Protein AF-A0A818HJF6-F1 (afdb_monomer)

Sequence (141 aa):
MGINDTLNTQISSFMSRYDNADDIKFAYNGETHINGWWCVWLYGSGVPSNMQHICTNKDIGLIWRWNFQSCRADMKCASISEPIYGQVRWWNDNAFCLPKSSKIEMIWSFCGSSQGEGWSCIQVPLDGFTNNFLCWRQHRL

Nearest PDB structures (foldseek):
  7te1-assembly1_F  TM=2.514E-01  e=2.941E+00  Homo sapiens

Foldseek 3Di:
DPDVVVVVVVVVVVLVQQADFPDKDKWFVVGDPPPQWDWEFAPFQVPPSRTIIITTNGPNQKYKDQALVPQDPQKDWAQDDDPPDDDPPRRRRIIIIGGPSHQKDKYKDLQAPPDDPQKDWDADCGPNRRRIIIIMGGDDD

Organism: NCBI:txid392032

Mean predicted aligned error: 10.91 Å

Radius of gyration: 16.39 Å; Cα contacts (8 Å, |Δi|>4): 272; chains: 1; bounding box: 46×32×51 Å

Structure (mmCIF, N/CA/C/O backbone):
data_AF-A0A818HJF6-F1
#
_entry.id   AF-A0A818HJF6-F1
#
loop_
_atom_site.group_PDB
_atom_site.id
_atom_site.type_symbol
_atom_site.label_atom_id
_atom_site.label_alt_id
_atom_site.label_comp_id
_atom_site.label_asym_id
_atom_site.label_entity_id
_atom_site.label_seq_id
_atom_site.pdbx_PDB_ins_code
_atom_site.Cartn_x
_atom_site.Cartn_y
_atom_site.Cartn_z
_atom_site.occupancy
_atom_site.B_iso_or_equiv
_atom_site.auth_seq_id
_atom_site.auth_comp_id
_atom_site.auth_asym_id
_atom_site.auth_atom_id
_atom_site.pdbx_PDB_model_num
ATOM 1 N N . MET A 1 1 ? -30.740 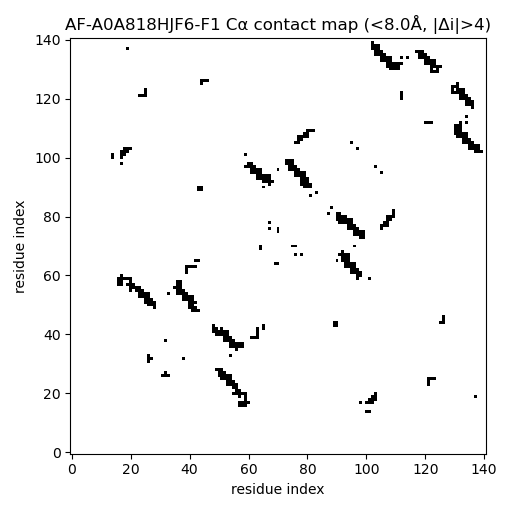-11.020 28.724 1.00 44.16 1 MET A N 1
ATOM 2 C CA . MET A 1 1 ? -29.548 -10.148 28.597 1.00 44.16 1 MET A CA 1
ATOM 3 C C . MET A 1 1 ? -28.383 -11.041 28.212 1.00 44.16 1 MET A C 1
ATOM 5 O O . MET A 1 1 ? -28.186 -12.013 28.923 1.00 44.16 1 MET A O 1
ATOM 9 N N . GLY A 1 2 ? -27.685 -10.806 27.095 1.00 49.00 2 GLY A N 1
ATOM 10 C CA . GLY A 1 2 ? -26.462 -11.581 26.811 1.00 49.00 2 GLY A CA 1
ATOM 11 C C . GLY A 1 2 ? -26.067 -11.829 25.353 1.00 49.00 2 GLY A C 1
ATOM 12 O O . GLY A 1 2 ? -25.042 -12.457 25.142 1.00 49.00 2 GLY A O 1
ATOM 13 N N . ILE A 1 3 ? -26.821 -11.363 24.350 1.00 44.44 3 ILE A N 1
ATOM 14 C CA . ILE A 1 3 ? -26.434 -11.548 22.930 1.00 44.44 3 ILE A CA 1
ATOM 15 C C . ILE A 1 3 ? -25.828 -10.259 22.339 1.00 44.44 3 ILE A C 1
ATOM 17 O O . ILE A 1 3 ? -24.909 -10.317 21.527 1.00 44.44 3 ILE A O 1
ATOM 21 N N . ASN A 1 4 ? -26.276 -9.085 22.803 1.00 47.03 4 ASN A N 1
ATOM 22 C CA . ASN A 1 4 ? -25.830 -7.791 22.268 1.00 47.03 4 ASN A CA 1
ATOM 23 C C . ASN A 1 4 ? -24.414 -7.390 22.712 1.00 47.03 4 ASN A C 1
ATOM 25 O O . ASN A 1 4 ? -23.684 -6.792 21.926 1.00 47.03 4 ASN A O 1
ATOM 29 N N . ASP A 1 5 ? -23.994 -7.746 23.928 1.00 48.94 5 ASP A N 1
ATOM 30 C CA . ASP A 1 5 ? -22.673 -7.349 24.434 1.00 48.94 5 ASP A CA 1
ATOM 31 C C . ASP A 1 5 ? -21.538 -8.109 23.744 1.00 48.94 5 ASP A C 1
ATOM 33 O O . ASP A 1 5 ? -20.513 -7.521 23.405 1.00 48.94 5 ASP A O 1
ATOM 37 N N . THR A 1 6 ? -21.715 -9.397 23.447 1.00 49.03 6 THR A N 1
ATOM 38 C CA . THR A 1 6 ? -20.680 -10.202 22.783 1.00 49.03 6 THR A CA 1
ATOM 39 C C . THR A 1 6 ? -20.471 -9.772 21.332 1.00 49.03 6 THR A C 1
ATOM 41 O O . THR A 1 6 ? -19.330 -9.672 20.886 1.00 49.03 6 THR A O 1
ATOM 44 N N . LEU A 1 7 ? -21.551 -9.444 20.613 1.00 47.16 7 LEU A N 1
ATOM 45 C CA . LEU A 1 7 ? -21.483 -8.921 19.245 1.00 47.16 7 LEU A CA 1
ATOM 46 C C . LEU A 1 7 ? -20.816 -7.542 19.204 1.00 47.16 7 LEU A C 1
ATOM 48 O O . LEU A 1 7 ? -19.910 -7.328 18.403 1.00 47.16 7 LEU A O 1
ATOM 52 N N . ASN A 1 8 ? -21.188 -6.637 20.114 1.00 46.75 8 ASN A N 1
ATOM 53 C CA . ASN A 1 8 ? -20.567 -5.314 20.205 1.00 46.75 8 ASN A CA 1
ATOM 54 C C . ASN A 1 8 ? -19.083 -5.392 20.583 1.00 46.75 8 ASN A C 1
ATOM 56 O O . ASN A 1 8 ? -18.271 -4.633 20.055 1.00 46.75 8 ASN A O 1
ATOM 60 N N . THR A 1 9 ? -18.705 -6.338 21.444 1.00 46.59 9 THR A N 1
ATOM 61 C CA . THR A 1 9 ? -17.302 -6.546 21.830 1.00 46.59 9 THR A CA 1
ATOM 62 C C . THR A 1 9 ? -16.490 -7.149 20.685 1.00 46.59 9 THR A C 1
ATOM 64 O O . THR A 1 9 ? -15.368 -6.712 20.438 1.00 46.59 9 THR A O 1
ATOM 67 N N . GLN A 1 10 ? -17.054 -8.100 19.931 1.00 44.78 10 GLN A N 1
ATOM 68 C CA . GLN A 1 10 ? -16.392 -8.655 18.748 1.00 44.78 10 GLN A CA 1
ATOM 69 C C . GLN A 1 10 ? -16.240 -7.620 17.631 1.00 44.78 10 GLN A C 1
ATOM 71 O O . GLN A 1 10 ? -15.148 -7.499 17.080 1.00 44.78 10 GLN A O 1
ATOM 76 N N . ILE A 1 11 ? -17.275 -6.822 17.353 1.00 47.75 11 ILE A N 1
ATOM 77 C CA . ILE A 1 11 ? -17.218 -5.721 16.380 1.00 47.75 11 ILE A CA 1
ATOM 78 C C . ILE A 1 11 ? -16.183 -4.679 16.815 1.00 47.75 11 ILE A C 1
ATOM 80 O O . ILE A 1 11 ? -15.334 -4.303 16.015 1.00 47.75 11 ILE A O 1
ATOM 84 N N . SER A 1 12 ? -16.181 -4.275 18.088 1.00 47.72 12 SER A N 1
ATOM 85 C CA . SER A 1 12 ? -15.188 -3.342 18.635 1.00 47.72 12 SER A CA 1
ATOM 86 C C . SER A 1 12 ? -13.760 -3.893 18.529 1.00 47.72 12 SER A C 1
ATOM 88 O O . SER A 1 12 ? -12.868 -3.201 18.046 1.00 47.72 12 SER A O 1
ATOM 90 N N . SER A 1 13 ? -13.544 -5.170 18.865 1.00 47.09 13 SER A N 1
ATOM 91 C CA . SER A 1 13 ? -12.231 -5.826 18.748 1.00 47.09 13 SER A CA 1
ATOM 92 C C . SER A 1 13 ? -11.765 -6.022 17.298 1.00 47.09 13 SER A C 1
ATOM 94 O O . SER A 1 13 ? -10.568 -6.039 17.013 1.00 47.09 13 SER A O 1
ATOM 96 N N . PHE A 1 14 ? -12.709 -6.168 16.365 1.00 43.16 14 PHE A N 1
ATOM 97 C CA . PHE A 1 14 ? -12.438 -6.240 14.934 1.00 43.16 14 PHE A CA 1
ATOM 98 C C . PHE A 1 14 ? -12.089 -4.856 14.378 1.00 43.16 14 PHE A C 1
ATOM 100 O O . PHE A 1 14 ? -11.131 -4.722 13.624 1.00 43.16 14 PHE A O 1
ATOM 107 N N . MET A 1 15 ? -12.805 -3.813 14.804 1.00 42.81 15 MET A N 1
ATOM 108 C CA . MET A 1 15 ? -12.526 -2.425 14.431 1.00 42.81 15 MET A CA 1
ATOM 109 C C . MET A 1 15 ? -11.189 -1.938 15.010 1.00 42.81 15 MET A C 1
ATOM 111 O O . MET A 1 15 ? -10.401 -1.350 14.274 1.00 42.81 15 MET A O 1
ATOM 115 N N . SER A 1 16 ? -10.867 -2.270 16.268 1.00 44.66 16 SER A N 1
ATOM 116 C CA . SER A 1 16 ? -9.605 -1.873 16.912 1.00 44.66 16 SER A CA 1
ATOM 117 C C . SER A 1 16 ? -8.368 -2.523 16.292 1.00 44.66 16 SER A C 1
ATOM 119 O O . SER A 1 16 ? -7.265 -1.994 16.419 1.00 44.66 16 SER A O 1
ATOM 121 N N . ARG A 1 17 ? -8.528 -3.678 15.632 1.00 45.38 17 ARG A N 1
ATOM 122 C CA . ARG A 1 17 ? -7.432 -4.363 14.935 1.00 45.38 17 ARG A CA 1
ATOM 123 C C . ARG A 1 17 ? -6.841 -3.477 13.835 1.00 45.38 17 ARG A C 1
ATOM 125 O O . ARG A 1 17 ? -5.627 -3.399 13.711 1.00 45.38 17 ARG A O 1
ATOM 132 N N . TYR A 1 18 ? -7.697 -2.742 13.127 1.00 48.62 18 TYR A N 1
ATOM 133 C CA . TYR A 1 18 ? -7.352 -1.970 11.929 1.00 48.62 18 TYR A CA 1
ATOM 134 C C . TYR A 1 18 ? -7.112 -0.477 12.179 1.00 48.62 18 TYR A C 1
ATOM 136 O O . TYR A 1 18 ? -7.060 0.322 11.237 1.00 48.62 18 TYR A O 1
ATOM 144 N N . ASP A 1 19 ? -7.000 -0.092 13.449 1.00 48.88 19 ASP A N 1
ATOM 145 C CA . ASP A 1 19 ? -7.075 1.306 13.862 1.00 48.88 19 ASP A CA 1
ATOM 146 C C . ASP A 1 19 ? -5.773 2.088 13.673 1.00 48.88 19 ASP A C 1
ATOM 148 O O . ASP A 1 19 ? -5.825 3.316 13.640 1.00 48.88 19 ASP A O 1
ATOM 152 N N . ASN A 1 20 ? -4.618 1.421 13.549 1.00 54.28 20 ASN A N 1
ATOM 153 C CA . ASN A 1 20 ? -3.318 2.093 13.471 1.00 54.28 20 ASN A CA 1
ATOM 154 C C . ASN A 1 20 ? -2.299 1.259 12.677 1.00 54.28 20 ASN A C 1
ATOM 156 O O . ASN A 1 20 ? -2.141 0.073 12.955 1.00 54.28 20 ASN A O 1
ATOM 160 N N . ALA A 1 21 ? -1.548 1.891 11.775 1.00 57.69 21 ALA A N 1
ATOM 161 C CA . ALA A 1 21 ? -0.201 1.463 11.403 1.00 57.69 21 ALA A CA 1
ATOM 162 C C . ALA A 1 21 ? 0.717 2.602 11.814 1.00 57.69 21 ALA A C 1
ATOM 164 O O . ALA A 1 21 ? 0.536 3.729 11.352 1.00 57.69 21 ALA A O 1
ATOM 165 N N . ASP A 1 22 ? 1.678 2.306 12.684 1.00 66.62 22 ASP A N 1
ATOM 166 C CA . ASP A 1 22 ? 2.663 3.321 13.069 1.00 66.62 22 ASP A CA 1
ATOM 167 C C . ASP A 1 22 ? 3.761 3.401 11.997 1.00 66.62 22 ASP A C 1
ATOM 169 O O . ASP A 1 22 ? 4.445 4.413 11.884 1.00 66.62 22 ASP A O 1
ATOM 173 N N . ASP A 1 23 ? 3.914 2.332 11.205 1.00 77.31 23 ASP A N 1
ATOM 174 C CA . ASP A 1 23 ? 4.952 2.201 10.192 1.00 77.31 23 ASP A CA 1
ATOM 175 C C . ASP A 1 23 ? 4.501 1.240 9.068 1.00 77.31 23 ASP A C 1
ATOM 177 O O . ASP A 1 23 ? 3.956 0.158 9.332 1.00 77.31 23 ASP A O 1
ATOM 181 N N . ILE A 1 24 ? 4.721 1.646 7.814 1.00 85.81 24 ILE A N 1
ATOM 182 C CA . ILE A 1 24 ? 4.507 0.852 6.594 1.00 85.81 24 ILE A CA 1
ATOM 183 C C . ILE A 1 24 ? 5.842 0.814 5.854 1.00 85.81 24 ILE A C 1
ATOM 185 O O . ILE A 1 24 ? 6.491 1.845 5.712 1.00 85.81 24 ILE A O 1
ATOM 189 N N . LYS A 1 25 ? 6.257 -0.362 5.375 1.00 85.25 25 LYS A N 1
ATOM 190 C CA . LYS A 1 25 ? 7.548 -0.574 4.703 1.00 85.25 25 LYS A CA 1
ATOM 191 C C . LYS A 1 25 ? 7.400 -1.315 3.388 1.00 85.25 25 LYS A C 1
ATOM 193 O O . LYS A 1 25 ? 6.540 -2.180 3.257 1.00 85.25 25 LYS A O 1
ATOM 198 N N . PHE A 1 26 ? 8.288 -1.004 2.450 1.00 81.44 26 PHE A N 1
ATOM 199 C CA . PHE A 1 26 ? 8.541 -1.825 1.273 1.00 81.44 26 PHE A CA 1
ATOM 200 C C . PHE A 1 26 ? 9.678 -2.805 1.578 1.00 81.44 26 PHE A C 1
ATOM 202 O O . PHE A 1 26 ? 10.659 -2.422 2.216 1.00 81.44 26 PHE A O 1
ATOM 209 N N . ALA A 1 27 ? 9.551 -4.049 1.123 1.00 76.88 27 ALA A N 1
ATOM 210 C CA . ALA A 1 27 ? 10.566 -5.085 1.281 1.00 76.88 27 ALA A CA 1
ATOM 211 C C . ALA A 1 27 ? 10.735 -5.920 0.004 1.00 76.88 27 ALA A C 1
ATOM 213 O O . ALA A 1 27 ? 9.787 -6.080 -0.772 1.00 76.88 27 ALA A O 1
ATOM 214 N N . TYR A 1 28 ? 11.940 -6.472 -0.185 1.00 71.25 28 TYR A N 1
ATOM 215 C CA . TYR A 1 28 ? 12.320 -7.312 -1.326 1.00 71.25 28 TYR A CA 1
ATOM 216 C C . TYR A 1 28 ? 12.887 -8.669 -0.855 1.00 71.25 28 TYR A C 1
ATOM 218 O O . TYR A 1 28 ? 13.562 -8.723 0.168 1.00 71.25 28 TYR A O 1
ATOM 226 N N . ASN A 1 29 ? 12.678 -9.784 -1.565 1.00 61.28 29 ASN A N 1
ATOM 227 C CA . ASN A 1 29 ? 13.203 -11.089 -1.130 1.00 61.28 29 ASN A CA 1
ATOM 228 C C . ASN A 1 29 ? 14.739 -11.078 -1.070 1.00 61.28 29 ASN A C 1
ATOM 230 O O . ASN A 1 29 ? 15.411 -10.852 -2.073 1.00 61.28 29 ASN A O 1
ATOM 234 N N . GLY A 1 30 ? 15.278 -11.342 0.122 1.00 53.31 30 GLY A N 1
ATOM 235 C CA . GLY A 1 30 ? 16.697 -11.182 0.469 1.00 53.31 30 GLY A CA 1
ATOM 236 C C . GLY A 1 30 ? 16.940 -10.042 1.462 1.00 53.31 30 GLY A C 1
ATOM 237 O O . GLY A 1 30 ? 17.831 -10.138 2.300 1.00 53.31 30 GLY A O 1
ATOM 238 N N . GLU A 1 31 ? 16.068 -9.035 1.461 1.00 53.03 31 GLU A N 1
ATOM 239 C CA . GLU A 1 31 ? 16.038 -7.936 2.416 1.00 53.03 31 GLU A CA 1
ATOM 240 C C . GLU A 1 31 ? 14.632 -7.845 3.011 1.00 53.03 31 GLU A C 1
ATOM 242 O O . GLU A 1 31 ? 13.723 -7.185 2.511 1.00 53.03 31 GLU A O 1
ATOM 247 N N . THR A 1 32 ? 14.482 -8.518 4.149 1.00 55.22 32 THR A N 1
ATOM 248 C CA . THR A 1 32 ? 13.377 -8.352 5.096 1.00 55.22 32 THR A CA 1
ATOM 249 C C . THR A 1 32 ? 12.010 -8.919 4.684 1.00 55.22 32 THR A C 1
ATOM 251 O O . THR A 1 32 ? 11.029 -8.205 4.516 1.00 55.22 32 THR A O 1
ATOM 254 N N . HIS A 1 33 ? 11.857 -10.243 4.783 1.00 56.38 33 HIS A N 1
ATOM 255 C CA . HIS A 1 33 ? 10.666 -10.713 5.499 1.00 56.38 33 HIS A CA 1
ATOM 256 C C . HIS A 1 33 ? 10.779 -10.146 6.920 1.00 56.38 33 HIS A C 1
ATOM 258 O O . HIS A 1 33 ? 11.594 -10.623 7.716 1.00 56.38 33 HIS A O 1
ATOM 264 N N . ILE A 1 34 ? 10.083 -9.042 7.207 1.00 67.94 34 ILE A N 1
ATOM 265 C CA . ILE A 1 34 ? 10.195 -8.408 8.520 1.00 67.94 34 ILE A CA 1
ATOM 266 C C . ILE A 1 34 ? 9.441 -9.302 9.507 1.00 67.94 34 ILE A C 1
ATOM 268 O O . ILE A 1 34 ? 8.212 -9.313 9.550 1.00 67.94 34 ILE A O 1
ATOM 272 N N . ASN A 1 35 ? 10.184 -10.094 10.282 1.00 69.69 35 ASN A N 1
ATOM 273 C CA . ASN A 1 35 ? 9.597 -11.007 11.257 1.00 69.69 35 ASN A CA 1
ATOM 274 C C . ASN A 1 35 ? 8.658 -10.255 12.211 1.00 69.69 35 ASN A C 1
ATOM 276 O O . ASN A 1 35 ? 9.032 -9.247 12.812 1.00 69.69 35 ASN A O 1
ATOM 280 N N . GLY A 1 36 ? 7.434 -10.768 12.346 1.00 77.06 36 GLY A N 1
ATOM 281 C CA . GLY A 1 36 ? 6.386 -10.174 13.177 1.00 77.06 36 GLY A CA 1
ATOM 282 C C . GLY A 1 36 ? 5.571 -9.065 12.504 1.00 77.06 36 GLY A C 1
ATOM 283 O O . GLY A 1 36 ? 4.684 -8.517 13.152 1.00 77.06 36 GLY A O 1
ATOM 284 N N . TRP A 1 37 ? 5.837 -8.735 11.237 1.00 84.75 37 TRP A N 1
ATOM 285 C CA . TRP A 1 37 ? 5.045 -7.770 10.469 1.00 84.75 37 TRP A CA 1
ATOM 286 C C . TRP A 1 37 ? 4.050 -8.472 9.547 1.00 84.75 37 TRP A C 1
ATOM 288 O O . TRP A 1 37 ? 4.228 -9.624 9.151 1.00 84.75 37 TRP A O 1
ATOM 298 N N . TRP A 1 38 ? 2.995 -7.748 9.194 1.00 85.00 38 TRP A N 1
ATOM 299 C CA . TRP A 1 38 ? 1.933 -8.212 8.313 1.00 85.00 38 TRP A CA 1
ATOM 300 C C . TRP A 1 38 ? 2.245 -7.771 6.893 1.00 85.00 38 TRP A C 1
ATOM 302 O O . TRP A 1 38 ? 2.202 -6.582 6.596 1.00 85.00 38 TRP A O 1
ATOM 312 N N . CYS A 1 39 ? 2.597 -8.717 6.026 1.00 84.50 39 CYS A N 1
ATOM 313 C CA . CYS A 1 39 ? 3.074 -8.410 4.683 1.00 84.50 39 CYS A CA 1
ATOM 314 C C . CYS A 1 39 ? 2.083 -8.858 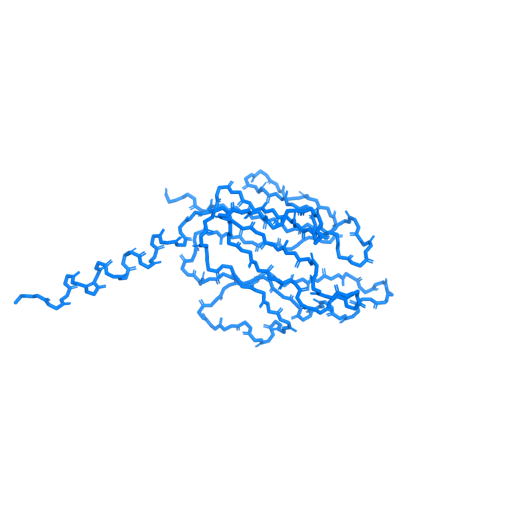3.604 1.00 84.50 39 CYS A C 1
ATOM 316 O O . CYS A 1 39 ? 1.653 -10.013 3.575 1.00 84.50 39 CYS A O 1
ATOM 318 N N . VAL A 1 40 ? 1.772 -7.950 2.679 1.00 84.94 40 VAL A N 1
ATOM 319 C CA . VAL A 1 40 ? 1.042 -8.240 1.442 1.00 84.94 40 VAL A CA 1
ATOM 320 C C . VAL A 1 40 ? 2.016 -8.344 0.282 1.00 84.94 40 VAL A C 1
ATOM 322 O O . VAL A 1 40 ? 2.918 -7.523 0.129 1.00 84.94 40 VAL A O 1
ATOM 325 N N . TRP A 1 41 ? 1.829 -9.370 -0.537 1.00 81.25 41 TRP A N 1
ATOM 326 C CA . TRP A 1 41 ? 2.654 -9.643 -1.706 1.00 81.25 41 TRP A CA 1
ATOM 327 C C . TRP A 1 41 ? 2.155 -8.823 -2.891 1.00 81.25 41 TRP A C 1
ATOM 329 O O . TRP A 1 41 ? 0.959 -8.856 -3.196 1.00 81.25 41 TRP A O 1
ATOM 339 N N . LEU A 1 42 ? 3.063 -8.135 -3.581 1.00 79.12 42 LEU A N 1
ATOM 340 C CA . LEU A 1 42 ? 2.745 -7.459 -4.835 1.00 79.12 42 LEU A CA 1
ATOM 341 C C . LEU A 1 42 ? 2.884 -8.466 -5.986 1.00 79.12 42 LEU A C 1
ATOM 343 O O . LEU A 1 42 ? 3.946 -8.617 -6.587 1.00 79.12 42 LEU A O 1
ATOM 347 N N . TYR A 1 43 ? 1.807 -9.197 -6.274 1.00 67.75 43 TYR A N 1
ATOM 348 C CA . TYR A 1 43 ? 1.746 -10.093 -7.432 1.00 67.75 43 TYR A CA 1
ATOM 349 C C . TYR A 1 43 ? 1.432 -9.302 -8.711 1.00 67.75 43 TYR A C 1
ATOM 351 O O . TYR A 1 43 ? 0.451 -8.561 -8.722 1.00 67.75 43 TYR A O 1
ATOM 359 N N . GLY A 1 44 ? 2.200 -9.510 -9.791 1.00 57.69 44 GLY A N 1
ATOM 360 C CA . GLY A 1 44 ? 1.890 -8.958 -11.123 1.00 57.69 44 GLY A CA 1
ATOM 361 C C . GLY A 1 44 ? 2.969 -8.098 -11.796 1.00 57.69 44 GLY A C 1
ATOM 362 O O . GLY A 1 44 ? 2.710 -7.574 -12.870 1.00 57.69 44 GLY A O 1
ATOM 363 N N . SER A 1 45 ? 4.172 -7.981 -11.228 1.00 53.69 45 SER A N 1
ATOM 364 C CA . SER A 1 45 ? 5.229 -7.069 -11.701 1.00 53.69 45 SER A CA 1
ATOM 365 C C . SER A 1 45 ? 5.995 -7.461 -12.970 1.00 53.69 45 SER A C 1
ATOM 367 O O . SER A 1 45 ? 6.859 -6.724 -13.416 1.00 53.69 45 SER A O 1
ATOM 369 N N . GLY A 1 46 ? 5.773 -8.630 -13.571 1.00 49.50 46 GLY A N 1
ATOM 370 C CA . GLY A 1 46 ? 6.559 -9.062 -14.743 1.00 49.50 46 GLY A CA 1
ATOM 371 C C . GLY A 1 46 ? 8.052 -9.364 -14.477 1.00 49.50 46 GLY A C 1
ATOM 372 O O . GLY A 1 46 ? 8.646 -10.142 -15.221 1.00 49.50 46 GLY A O 1
ATOM 373 N N . VAL A 1 47 ? 8.656 -8.860 -13.395 1.00 51.66 47 VAL A N 1
ATOM 374 C CA . VAL A 1 47 ? 9.795 -9.483 -12.692 1.00 51.66 47 VAL A CA 1
ATOM 375 C C . VAL A 1 47 ? 9.301 -10.708 -11.907 1.00 51.66 47 VAL A C 1
ATOM 377 O O . VAL A 1 47 ? 8.094 -10.814 -11.681 1.00 51.66 47 VAL A O 1
ATOM 380 N N . PRO A 1 48 ? 10.166 -11.659 -11.486 1.00 50.72 48 PRO A N 1
ATOM 381 C CA . PRO A 1 48 ? 9.746 -12.770 -10.631 1.00 50.72 48 PRO A CA 1
ATOM 382 C C . PRO A 1 48 ? 8.978 -12.227 -9.417 1.00 50.72 48 PRO A C 1
ATOM 384 O O . PRO A 1 48 ? 9.543 -11.668 -8.481 1.00 50.72 48 PRO A O 1
ATOM 387 N N . SER A 1 49 ? 7.650 -12.336 -9.472 1.00 52.84 49 SER A N 1
ATOM 388 C CA . SER A 1 49 ? 6.695 -11.617 -8.620 1.00 52.84 49 SER A CA 1
ATOM 389 C C . SER A 1 49 ? 6.616 -12.182 -7.203 1.00 52.84 49 SER A C 1
ATOM 391 O O . SER A 1 49 ? 5.670 -11.934 -6.463 1.00 52.84 49 SER A O 1
ATOM 393 N N . ASN A 1 50 ? 7.579 -13.018 -6.837 1.00 54.19 50 ASN A N 1
ATOM 394 C CA . ASN A 1 50 ? 7.682 -13.679 -5.554 1.00 54.19 50 ASN A CA 1
ATOM 395 C C . ASN A 1 50 ? 8.616 -12.920 -4.613 1.00 54.19 50 ASN A C 1
ATOM 397 O O . ASN A 1 50 ? 9.158 -13.547 -3.712 1.00 54.19 50 ASN A O 1
ATOM 401 N N . MET A 1 51 ? 8.869 -11.627 -4.841 1.00 68.38 51 MET A N 1
ATOM 402 C CA . MET A 1 51 ? 9.912 -10.918 -4.103 1.00 68.38 51 MET A CA 1
ATOM 403 C C . MET A 1 51 ? 9.501 -9.594 -3.472 1.00 68.38 51 MET A C 1
ATOM 405 O O . MET A 1 51 ? 10.167 -9.196 -2.535 1.00 68.38 51 MET A O 1
ATOM 409 N N . GLN A 1 52 ? 8.446 -8.914 -3.920 1.00 79.19 52 GLN A N 1
ATOM 410 C CA . GLN A 1 52 ? 8.102 -7.583 -3.406 1.00 79.19 52 GLN A CA 1
ATOM 411 C C . GLN A 1 52 ? 6.934 -7.633 -2.421 1.00 79.19 52 GLN A C 1
ATOM 413 O O . GLN A 1 52 ? 5.907 -8.266 -2.690 1.00 79.19 52 GLN A O 1
ATOM 418 N N . HIS A 1 53 ? 7.072 -6.911 -1.307 1.00 83.62 53 HIS A N 1
ATOM 419 C CA . HIS A 1 53 ? 6.065 -6.854 -0.252 1.00 83.62 53 HIS A CA 1
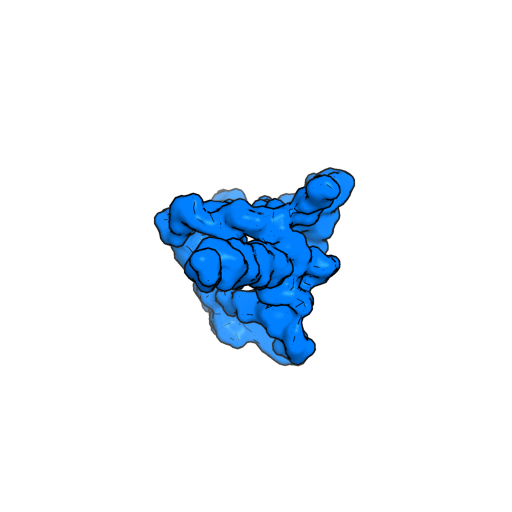ATOM 420 C C . HIS A 1 53 ? 5.857 -5.441 0.279 1.00 83.62 53 HIS A C 1
ATOM 422 O O . HIS A 1 53 ? 6.817 -4.691 0.452 1.00 83.62 53 HIS A O 1
ATOM 428 N N . ILE A 1 54 ? 4.609 -5.121 0.626 1.00 87.12 54 ILE A N 1
ATOM 429 C CA . ILE A 1 54 ? 4.312 -4.044 1.573 1.00 87.12 54 ILE A CA 1
ATOM 430 C C . ILE A 1 54 ? 4.029 -4.681 2.924 1.00 87.12 54 ILE A C 1
ATOM 432 O O . ILE A 1 54 ? 3.152 -5.534 3.033 1.00 87.12 54 ILE A O 1
ATOM 436 N N . CYS A 1 55 ? 4.759 -4.259 3.947 1.00 86.56 55 CYS A N 1
ATOM 437 C CA . CYS A 1 55 ? 4.630 -4.758 5.304 1.00 86.56 55 CYS A CA 1
ATOM 438 C C . CYS A 1 55 ? 4.135 -3.660 6.240 1.00 86.56 55 CYS A C 1
ATOM 440 O O . CYS A 1 55 ? 4.586 -2.518 6.171 1.00 86.56 55 CYS A O 1
ATOM 442 N N . THR A 1 56 ? 3.255 -4.025 7.162 1.00 87.38 56 THR A N 1
ATOM 443 C CA . THR A 1 56 ? 2.735 -3.146 8.208 1.00 87.38 56 THR A CA 1
ATOM 444 C C . THR A 1 56 ? 3.065 -3.734 9.572 1.00 87.38 56 THR A C 1
ATOM 446 O O . THR A 1 56 ? 2.999 -4.947 9.782 1.00 87.38 56 THR A O 1
ATOM 449 N N . ASN A 1 57 ? 3.430 -2.883 10.531 1.00 83.81 57 ASN A N 1
ATOM 450 C CA . ASN A 1 57 ? 3.794 -3.343 11.877 1.00 83.81 57 ASN A CA 1
ATOM 451 C C . ASN A 1 57 ? 2.595 -3.865 12.700 1.00 83.81 57 ASN A C 1
ATOM 453 O O . ASN A 1 57 ? 2.774 -4.408 13.788 1.00 83.81 57 ASN A O 1
ATOM 457 N N . LYS A 1 58 ? 1.375 -3.703 12.177 1.00 84.19 58 LYS A N 1
ATOM 458 C CA . LYS A 1 58 ? 0.091 -4.164 12.722 1.00 84.19 58 LYS A CA 1
ATOM 459 C C . LYS A 1 58 ? -0.776 -4.706 11.584 1.00 84.19 58 LYS A C 1
ATOM 461 O O . LYS A 1 58 ? -0.609 -4.285 10.439 1.00 84.19 58 LYS A O 1
ATOM 466 N N . ASP A 1 59 ? -1.709 -5.607 11.886 1.00 85.38 59 ASP A N 1
ATOM 467 C CA . ASP A 1 59 ? -2.707 -6.060 10.910 1.00 85.38 59 ASP A CA 1
ATOM 468 C C . ASP A 1 59 ? -3.714 -4.937 10.674 1.00 85.38 59 ASP A C 1
ATOM 470 O O . ASP A 1 59 ? -4.668 -4.793 11.431 1.00 85.38 59 ASP A O 1
ATOM 474 N N . ILE A 1 60 ? -3.503 -4.133 9.633 1.00 86.25 60 ILE A N 1
ATOM 475 C CA . ILE A 1 60 ? -4.429 -3.055 9.257 1.00 86.25 60 ILE A CA 1
ATOM 476 C C . ILE A 1 60 ? -5.459 -3.483 8.206 1.00 86.25 60 ILE A C 1
ATOM 478 O O . ILE A 1 60 ? -6.207 -2.650 7.694 1.00 86.25 60 ILE A O 1
ATOM 482 N N . GLY A 1 61 ? -5.516 -4.782 7.888 1.00 86.94 61 GLY A N 1
ATOM 483 C CA . GLY A 1 61 ? -6.389 -5.309 6.843 1.00 86.94 61 GLY A CA 1
ATOM 484 C C . GLY A 1 61 ? -5.949 -4.884 5.444 1.00 86.94 61 GLY A C 1
ATOM 485 O O . GLY A 1 61 ? -6.759 -4.907 4.517 1.00 86.94 61 GLY A O 1
ATOM 486 N N . LEU A 1 62 ? -4.686 -4.470 5.294 1.00 88.69 62 LEU A N 1
ATOM 487 C CA . LEU A 1 62 ? -4.101 -4.141 4.002 1.00 88.69 62 LEU A CA 1
ATOM 488 C C . LEU A 1 62 ? -4.181 -5.370 3.102 1.00 88.69 62 LEU A C 1
ATOM 490 O O . LEU A 1 62 ? -3.811 -6.471 3.509 1.00 88.69 62 LEU A O 1
ATOM 494 N N . ILE A 1 63 ? -4.638 -5.173 1.871 1.00 88.44 63 ILE A N 1
ATOM 495 C CA . ILE A 1 63 ? -4.633 -6.207 0.841 1.00 88.44 63 ILE A CA 1
ATOM 496 C C . ILE A 1 63 ? -4.137 -5.643 -0.489 1.00 88.44 63 ILE A C 1
ATOM 498 O O . ILE A 1 63 ? -4.394 -4.488 -0.834 1.00 88.44 63 ILE A O 1
ATOM 502 N N . TRP A 1 64 ? -3.461 -6.500 -1.249 1.00 85.88 64 TRP A N 1
ATOM 503 C CA . TRP A 1 64 ? -3.118 -6.265 -2.646 1.00 85.88 64 TRP A CA 1
ATOM 504 C C . TRP A 1 64 ? -4.256 -6.721 -3.562 1.00 85.88 64 TRP A C 1
ATOM 506 O O . TRP A 1 64 ? -4.811 -7.812 -3.384 1.00 85.88 64 TRP A O 1
ATOM 516 N N . ARG A 1 65 ? -4.594 -5.911 -4.567 1.00 84.44 65 ARG A N 1
ATOM 517 C CA . ARG A 1 65 ? -5.526 -6.279 -5.635 1.00 84.44 65 ARG A CA 1
ATOM 518 C C . ARG A 1 65 ? -4.862 -6.083 -6.984 1.00 84.44 65 ARG A C 1
ATOM 520 O O . ARG A 1 65 ? -4.384 -5.000 -7.277 1.00 84.44 65 ARG A O 1
ATOM 527 N N . TRP A 1 66 ? -4.941 -7.123 -7.803 1.00 74.75 66 TRP A N 1
ATOM 528 C CA . TRP A 1 66 ? -4.477 -7.134 -9.189 1.00 74.75 66 TRP A CA 1
ATOM 529 C C . TRP A 1 66 ? -5.502 -6.547 -10.182 1.00 74.75 66 TRP A C 1
ATOM 531 O O . TRP A 1 66 ? -5.319 -6.630 -11.386 1.00 74.75 66 TRP A O 1
ATOM 541 N N . ASN A 1 67 ? -6.650 -6.066 -9.683 1.00 73.88 67 ASN A N 1
ATOM 542 C CA . ASN A 1 67 ? -7.684 -5.427 -10.496 1.00 73.88 67 ASN A CA 1
ATOM 543 C C . ASN A 1 67 ? -8.485 -4.415 -9.653 1.00 73.88 67 ASN A C 1
ATOM 545 O O . ASN A 1 67 ? -9.192 -4.812 -8.724 1.00 73.88 67 ASN A O 1
ATOM 549 N N . PHE A 1 68 ? -8.438 -3.121 -9.976 1.00 66.25 68 PHE A N 1
ATOM 550 C CA . PHE A 1 68 ? -9.101 -2.054 -9.229 1.00 66.25 68 PHE A CA 1
ATOM 551 C C . PHE A 1 68 ? -10.622 -2.185 -9.323 1.00 66.25 68 PHE A C 1
ATOM 553 O O . PHE A 1 68 ? -11.328 -1.868 -8.369 1.00 66.25 68 PHE A O 1
ATOM 560 N N . GLN A 1 69 ? -11.143 -2.762 -10.412 1.00 68.19 69 GLN A N 1
ATOM 561 C CA . GLN A 1 69 ? -12.566 -3.098 -10.537 1.00 68.19 69 GLN A CA 1
ATOM 562 C C . GLN A 1 69 ? -13.007 -4.164 -9.519 1.00 68.19 69 GLN A C 1
ATOM 564 O O . GLN A 1 69 ? -14.198 -4.322 -9.270 1.00 68.19 69 GLN A O 1
ATOM 569 N N . SER A 1 70 ? -12.061 -4.875 -8.891 1.00 63.66 70 SER A N 1
ATOM 570 C CA . SER A 1 70 ? -12.323 -5.779 -7.766 1.00 63.66 70 SER A CA 1
ATOM 571 C C . SER A 1 70 ? -12.297 -5.088 -6.393 1.00 63.66 70 SER A C 1
ATOM 573 O O . SER A 1 70 ? -12.474 -5.761 -5.372 1.00 63.66 70 SER A O 1
ATOM 575 N N . CYS A 1 71 ? -12.101 -3.762 -6.339 1.00 75.31 71 CYS A N 1
ATOM 576 C CA . CYS A 1 71 ? -12.296 -2.974 -5.123 1.00 75.31 71 CYS A CA 1
ATOM 577 C C . CYS A 1 71 ? -13.765 -3.098 -4.692 1.00 75.31 71 CYS A C 1
ATOM 579 O O . CYS A 1 71 ? -14.684 -2.634 -5.367 1.00 75.31 71 CYS A O 1
ATOM 581 N N . ARG A 1 72 ? -13.993 -3.803 -3.583 1.00 78.25 72 ARG A N 1
ATOM 582 C CA . ARG A 1 72 ? -15.334 -4.076 -3.064 1.00 78.25 72 ARG A CA 1
ATOM 583 C C . ARG A 1 72 ? -15.890 -2.849 -2.335 1.00 78.25 72 ARG A C 1
ATOM 585 O O . ARG A 1 72 ? -15.135 -2.010 -1.853 1.00 78.25 72 ARG A O 1
ATOM 592 N N . ALA A 1 73 ? -17.215 -2.758 -2.215 1.00 80.06 73 ALA A N 1
ATOM 593 C CA . ALA A 1 73 ? -17.898 -1.616 -1.590 1.00 80.06 73 ALA A CA 1
ATOM 594 C C . ALA A 1 73 ? -17.556 -1.408 -0.096 1.00 80.06 73 ALA A C 1
ATOM 596 O O . ALA A 1 73 ? -17.747 -0.315 0.446 1.00 80.06 73 ALA A O 1
ATOM 597 N N . ASP A 1 74 ? -17.056 -2.451 0.567 1.00 84.12 74 ASP A N 1
ATOM 598 C CA . ASP A 1 74 ? -16.568 -2.460 1.947 1.00 84.12 74 ASP A CA 1
ATOM 599 C C . ASP A 1 74 ? -15.083 -2.071 2.071 1.00 84.12 74 ASP A C 1
ATOM 601 O O . ASP A 1 74 ? -14.520 -2.133 3.165 1.00 84.12 74 ASP A O 1
ATOM 605 N N . MET A 1 75 ? -14.449 -1.628 0.981 1.00 88.56 75 MET A N 1
ATOM 606 C CA . MET A 1 75 ? -13.037 -1.254 0.929 1.00 88.56 75 MET A CA 1
ATOM 607 C C . MET A 1 75 ? -12.841 0.174 0.418 1.00 88.56 75 MET A C 1
ATOM 609 O O . MET A 1 75 ? -13.686 0.747 -0.269 1.00 88.56 75 MET A O 1
ATOM 613 N N . LYS A 1 76 ? -11.687 0.749 0.755 1.00 89.75 76 LYS A N 1
ATOM 614 C CA . LYS A 1 76 ? -11.155 1.970 0.143 1.00 89.75 76 LYS A CA 1
ATOM 615 C C . LYS A 1 76 ? -9.769 1.671 -0.416 1.00 89.75 76 LYS A C 1
ATOM 617 O O . LYS A 1 76 ? -8.958 1.034 0.256 1.00 89.75 76 LYS A O 1
ATOM 622 N N . CYS A 1 77 ? -9.538 2.074 -1.659 1.00 89.25 77 CYS A N 1
ATOM 623 C CA . CYS A 1 77 ? -8.446 1.561 -2.477 1.00 89.25 77 CYS A CA 1
ATOM 624 C C . CYS A 1 77 ? -7.610 2.714 -3.039 1.00 89.25 77 CYS A C 1
ATOM 626 O O . CYS A 1 77 ? -8.156 3.619 -3.666 1.00 89.25 77 CYS A O 1
ATOM 628 N N . ALA A 1 78 ? -6.296 2.666 -2.8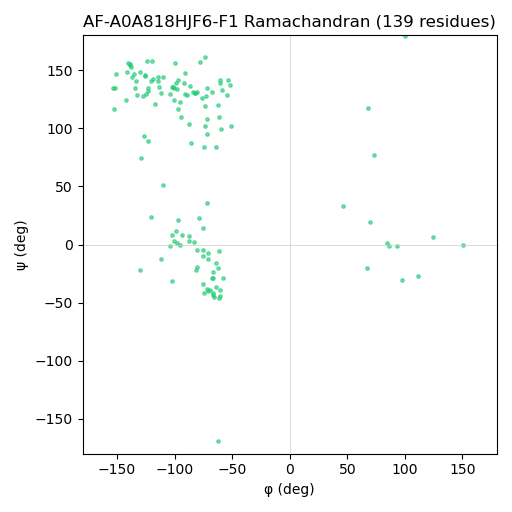36 1.00 88.69 78 ALA A N 1
ATOM 629 C CA . ALA A 1 78 ? -5.334 3.511 -3.528 1.00 88.69 78 ALA A CA 1
ATOM 630 C C . ALA A 1 78 ? -4.944 2.811 -4.835 1.00 88.69 78 ALA A C 1
ATOM 632 O O . ALA A 1 78 ? -4.216 1.816 -4.807 1.00 88.69 78 ALA A O 1
ATOM 633 N N . SER A 1 79 ? -5.479 3.290 -5.962 1.00 85.81 79 SER A N 1
ATOM 634 C CA . SER A 1 79 ? -5.114 2.770 -7.283 1.00 85.81 79 SER A CA 1
ATOM 635 C C . SER A 1 79 ? -3.670 3.126 -7.582 1.00 85.81 79 SER A C 1
ATOM 637 O O . SER A 1 79 ? -3.282 4.289 -7.462 1.00 85.81 79 SER A O 1
ATOM 639 N N . ILE A 1 80 ? -2.900 2.142 -8.024 1.00 81.19 80 ILE A N 1
ATOM 640 C CA . ILE A 1 80 ? -1.635 2.403 -8.686 1.00 81.19 80 ILE A CA 1
ATOM 641 C C . ILE A 1 80 ? -1.981 2.948 -10.063 1.00 81.19 80 ILE A C 1
ATOM 643 O O . ILE A 1 80 ? -2.819 2.411 -10.783 1.00 81.19 80 ILE A O 1
ATOM 647 N N . SER A 1 81 ? -1.393 4.088 -10.382 1.00 75.06 81 SER A N 1
ATOM 648 C CA . SER A 1 81 ? -1.554 4.739 -11.669 1.00 75.06 81 SER A CA 1
ATOM 649 C C . SER A 1 81 ? -0.208 5.322 -12.031 1.00 75.06 81 SER A C 1
ATOM 651 O O . SER A 1 81 ? 0.332 6.132 -11.277 1.00 75.06 81 SER A O 1
ATOM 653 N N . GLU A 1 82 ? 0.302 4.950 -13.195 1.00 67.44 82 GLU A N 1
ATOM 654 C CA . GLU A 1 82 ? 1.462 5.591 -13.800 1.00 67.44 82 GLU A CA 1
ATOM 655 C C . GLU A 1 82 ? 1.024 6.298 -15.089 1.00 67.44 82 GLU A C 1
ATOM 657 O O . GLU A 1 82 ? 0.244 5.740 -15.873 1.00 67.44 82 GLU A O 1
ATOM 662 N N . PRO A 1 83 ? 1.463 7.546 -15.334 1.00 62.44 83 PRO A N 1
ATOM 663 C CA . PRO A 1 83 ? 1.178 8.223 -16.585 1.00 62.44 83 PRO A CA 1
ATOM 664 C C . PRO A 1 83 ? 1.781 7.422 -17.738 1.00 62.44 83 PRO A C 1
ATOM 666 O O . PRO A 1 83 ? 2.889 6.900 -17.657 1.00 62.44 83 PRO A O 1
ATOM 669 N N . ILE A 1 84 ? 1.016 7.336 -18.823 1.00 55.31 84 ILE A N 1
ATOM 670 C CA . ILE A 1 84 ? 1.288 6.524 -20.009 1.00 55.31 84 ILE A CA 1
ATOM 671 C C . ILE A 1 84 ? 2.566 7.023 -20.704 1.00 55.31 84 ILE A C 1
ATOM 673 O O . ILE A 1 84 ? 2.502 7.780 -21.666 1.00 55.31 84 ILE A O 1
ATOM 677 N N . TYR A 1 85 ? 3.736 6.588 -20.249 1.00 50.09 85 TYR A N 1
ATOM 678 C CA . TYR A 1 85 ? 5.000 6.753 -20.964 1.00 50.09 85 TYR A CA 1
ATOM 679 C C . TYR A 1 85 ? 5.706 5.408 -21.049 1.00 50.09 85 TYR A C 1
ATOM 681 O O . TYR A 1 85 ? 6.682 5.159 -20.363 1.00 50.09 85 TYR A O 1
ATOM 689 N N . GLY A 1 86 ? 5.180 4.551 -21.928 1.00 49.66 86 GLY A N 1
ATOM 690 C CA . GLY A 1 86 ? 5.874 3.370 -22.437 1.00 49.66 86 GLY A CA 1
ATOM 691 C C . GLY A 1 86 ? 6.122 2.256 -21.412 1.00 49.66 86 GLY A C 1
ATOM 692 O O . GLY A 1 86 ? 6.926 2.388 -20.509 1.00 49.66 86 GLY A O 1
ATOM 693 N N . GLN A 1 87 ? 5.530 1.090 -21.676 1.00 47.84 87 GLN A N 1
ATOM 694 C CA . GLN A 1 87 ? 5.879 -0.241 -21.137 1.00 47.84 87 GLN A CA 1
ATOM 695 C C . GLN A 1 87 ? 5.082 -0.782 -19.934 1.00 47.84 87 GLN A C 1
ATOM 697 O O . GLN A 1 87 ? 4.804 -1.978 -19.947 1.00 47.84 87 GLN A O 1
ATOM 702 N N . VAL A 1 88 ? 4.556 0.025 -19.005 1.00 53.31 88 VAL A N 1
ATOM 703 C CA . VAL A 1 88 ? 3.888 -0.509 -17.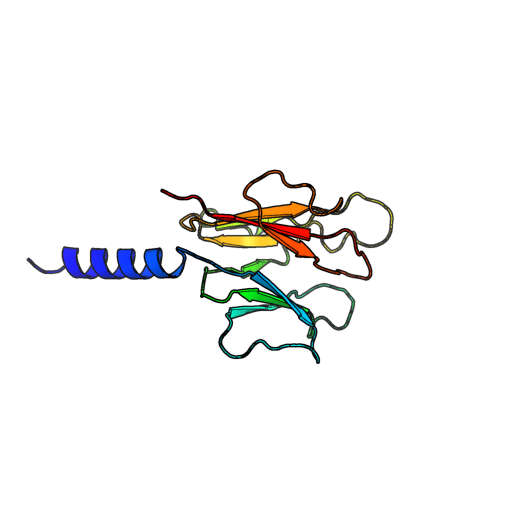784 1.00 53.31 88 VAL A CA 1
ATOM 704 C C . VAL A 1 88 ? 2.364 -0.319 -17.738 1.00 53.31 88 VAL A C 1
ATOM 706 O O . VAL A 1 88 ? 1.766 0.106 -16.759 1.00 53.31 88 VAL A O 1
ATOM 709 N N . ARG A 1 89 ? 1.666 -0.731 -18.805 1.00 54.06 89 ARG A N 1
ATOM 710 C CA . ARG A 1 89 ? 0.184 -0.826 -18.803 1.00 54.06 89 ARG A CA 1
ATOM 711 C C . ARG A 1 89 ? -0.404 -1.816 -17.776 1.00 54.06 89 ARG A C 1
ATOM 713 O O . ARG A 1 89 ? -1.620 -1.891 -17.664 1.00 54.06 89 ARG A O 1
ATOM 720 N N . TRP A 1 90 ? 0.436 -2.570 -17.073 1.00 59.66 90 TRP A N 1
ATOM 721 C CA . TRP A 1 90 ? 0.090 -3.765 -16.299 1.00 59.66 90 TRP A CA 1
ATOM 722 C C . TRP A 1 90 ? -0.159 -3.453 -14.811 1.00 59.66 90 TRP A C 1
ATOM 724 O O . TRP A 1 90 ? -0.447 -4.360 -14.040 1.00 59.66 90 TRP A O 1
ATOM 734 N N . TRP A 1 91 ? -0.021 -2.179 -14.409 1.00 65.69 91 TRP A N 1
ATOM 735 C CA . TRP A 1 91 ? -0.223 -1.721 -13.029 1.00 65.69 91 TRP A CA 1
ATOM 736 C C . TRP A 1 91 ? -1.441 -0.831 -12.818 1.00 65.69 91 TRP A C 1
ATOM 738 O O . TRP A 1 91 ? -1.804 -0.579 -11.674 1.00 65.69 91 TRP A O 1
ATOM 748 N N . ASN A 1 92 ? -2.064 -0.330 -13.886 1.00 67.25 92 ASN A N 1
ATOM 749 C CA . ASN A 1 92 ? -3.153 0.651 -13.774 1.00 67.25 92 ASN A CA 1
ATOM 750 C C . ASN A 1 92 ? -4.453 0.050 -13.227 1.00 67.25 92 ASN A C 1
ATOM 752 O O . ASN A 1 92 ? -5.389 0.770 -12.885 1.00 67.25 92 ASN A O 1
ATOM 756 N N . ASP A 1 93 ? -4.524 -1.271 -13.173 1.00 71.62 93 ASP A N 1
ATOM 757 C CA . ASP A 1 93 ? -5.557 -2.038 -12.506 1.00 71.62 93 ASP A CA 1
ATOM 758 C C . ASP A 1 93 ? -5.092 -2.548 -11.137 1.00 71.62 93 ASP A C 1
ATOM 760 O O . ASP A 1 93 ? -5.866 -3.182 -10.437 1.00 71.62 93 ASP A O 1
ATOM 764 N N . ASN A 1 94 ? -3.893 -2.226 -10.669 1.00 81.19 94 ASN A N 1
ATOM 765 C CA . ASN A 1 94 ? -3.437 -2.679 -9.365 1.00 81.19 94 ASN A CA 1
ATOM 766 C C . ASN A 1 94 ? -3.787 -1.675 -8.265 1.00 81.19 94 ASN A C 1
ATOM 768 O O . ASN A 1 94 ? -3.850 -0.466 -8.484 1.00 81.19 94 ASN A O 1
ATOM 772 N N . ALA A 1 95 ? -4.050 -2.168 -7.055 1.00 87.06 95 ALA A N 1
ATOM 773 C CA . ALA A 1 95 ? -4.471 -1.320 -5.948 1.00 87.06 95 ALA A CA 1
ATOM 774 C C . ALA A 1 95 ? -4.062 -1.865 -4.582 1.00 87.06 95 ALA A C 1
ATOM 776 O O . ALA A 1 95 ? -4.110 -3.074 -4.331 1.00 87.06 95 ALA A O 1
ATOM 777 N N . PHE A 1 96 ? -3.771 -0.942 -3.666 1.00 89.38 96 PHE A N 1
ATOM 778 C CA . PHE A 1 96 ? -3.707 -1.225 -2.236 1.00 89.38 96 PHE A CA 1
ATOM 779 C C . PHE A 1 96 ? -5.034 -0.882 -1.587 1.00 89.38 96 PHE A C 1
ATOM 781 O O . PHE A 1 96 ? -5.487 0.261 -1.657 1.00 89.38 96 PHE A O 1
ATOM 788 N N . CYS A 1 97 ? -5.652 -1.855 -0.929 1.00 90.38 97 CYS A N 1
ATOM 789 C CA . CYS A 1 97 ? -6.973 -1.680 -0.345 1.00 90.38 97 CYS A CA 1
ATOM 790 C C . CYS A 1 97 ? -6.924 -1.863 1.165 1.00 90.38 97 CYS A C 1
ATOM 792 O O . CYS A 1 97 ? -6.229 -2.739 1.674 1.00 90.38 97 CYS A O 1
ATOM 794 N N . LEU A 1 98 ? -7.714 -1.058 1.864 1.00 90.31 98 LEU A N 1
ATOM 795 C CA . LEU A 1 98 ? -7.999 -1.204 3.286 1.00 90.31 98 LEU A CA 1
ATOM 796 C C . LEU A 1 98 ? -9.502 -1.404 3.489 1.00 90.31 98 LEU A C 1
ATOM 798 O O . LEU A 1 98 ? -10.293 -0.961 2.645 1.00 90.31 98 LEU A O 1
ATOM 802 N N . PRO A 1 99 ? -9.926 -1.992 4.622 1.00 90.31 99 PRO A N 1
ATOM 803 C CA . PRO A 1 99 ? -11.318 -1.943 5.034 1.00 90.31 99 PRO A CA 1
ATOM 804 C C . PRO A 1 99 ? -11.796 -0.491 5.073 1.00 90.31 99 PRO A C 1
ATOM 806 O O . PRO A 1 99 ? -11.072 0.410 5.509 1.00 90.31 99 PRO A O 1
ATOM 809 N N . LYS A 1 100 ? -13.037 -0.243 4.656 1.00 87.81 100 LYS A N 1
ATOM 810 C CA . LYS A 1 100 ? -13.629 1.101 4.669 1.00 87.81 100 LYS A CA 1
ATOM 811 C C . LYS A 1 100 ? -13.648 1.717 6.073 1.00 87.81 100 LYS A C 1
ATOM 813 O O . LYS A 1 100 ? -13.544 2.932 6.198 1.00 87.81 100 LYS A O 1
ATOM 818 N N . SER A 1 101 ? -13.722 0.880 7.109 1.00 86.69 101 SER A N 1
ATOM 819 C CA . SER A 1 101 ? -13.647 1.269 8.522 1.00 86.69 101 SER A CA 1
ATOM 820 C C . SER A 1 101 ? -12.241 1.630 9.011 1.00 86.69 101 SER A C 1
ATOM 822 O O . SER A 1 101 ? -12.116 2.125 10.126 1.00 86.69 101 SER A O 1
ATOM 824 N N . SER A 1 102 ? -11.184 1.381 8.229 1.00 86.62 102 SER A N 1
ATOM 825 C CA . SER A 1 102 ? -9.819 1.735 8.627 1.00 86.62 102 SER A CA 1
ATOM 826 C C . SER A 1 102 ? -9.693 3.247 8.840 1.00 86.62 102 SER A C 1
ATOM 828 O O . SER A 1 102 ? -10.226 4.038 8.059 1.00 86.62 102 SER A O 1
ATOM 830 N N . LYS A 1 103 ? -8.938 3.665 9.859 1.00 87.00 103 LYS A N 1
ATOM 831 C CA . LYS A 1 103 ? -8.608 5.082 10.120 1.00 87.00 103 LYS A CA 1
ATOM 832 C C . LYS A 1 103 ? -7.461 5.600 9.252 1.00 87.00 103 LYS A C 1
ATOM 834 O O . LYS A 1 103 ? -7.130 6.784 9.294 1.00 87.00 103 LYS A O 1
ATOM 839 N N . ILE A 1 104 ? -6.856 4.719 8.463 1.00 87.94 104 ILE A N 1
ATOM 840 C CA . ILE A 1 104 ? -5.735 5.040 7.588 1.00 87.94 104 ILE A CA 1
ATOM 841 C C . ILE A 1 104 ? -6.282 5.449 6.230 1.00 87.94 104 ILE A C 1
ATOM 843 O O . ILE A 1 104 ? -7.120 4.763 5.646 1.00 87.94 104 ILE A O 1
ATOM 847 N N . GLU A 1 105 ? -5.825 6.578 5.723 1.00 88.75 105 GLU A N 1
ATOM 848 C CA . GLU A 1 105 ? -6.020 6.986 4.340 1.00 88.75 105 GLU A CA 1
ATOM 849 C C . GLU A 1 105 ? -4.734 6.703 3.576 1.00 88.75 105 GLU A C 1
ATOM 851 O O . GLU A 1 105 ? -3.654 6.983 4.090 1.00 88.75 105 GLU A O 1
ATOM 856 N N . MET A 1 106 ? -4.849 6.132 2.378 1.00 89.88 106 MET A N 1
ATOM 857 C CA . MET A 1 106 ? -3.710 5.811 1.524 1.00 89.88 106 MET A CA 1
ATOM 858 C C . MET A 1 106 ? -3.894 6.432 0.153 1.00 89.88 106 MET A C 1
ATOM 860 O O . MET A 1 106 ? -5.009 6.455 -0.372 1.00 89.88 106 MET A O 1
ATOM 864 N N . ILE A 1 107 ? -2.785 6.857 -0.438 1.00 90.19 107 ILE A N 1
ATOM 865 C CA . ILE A 1 107 ? -2.715 7.362 -1.804 1.00 90.19 107 ILE A CA 1
ATOM 866 C C . ILE A 1 107 ? -1.430 6.889 -2.474 1.00 90.19 107 ILE A C 1
ATOM 868 O O . ILE A 1 107 ? -0.394 6.711 -1.832 1.00 90.19 107 ILE A O 1
ATOM 872 N N . TRP A 1 108 ? -1.517 6.696 -3.784 1.00 87.56 108 TRP A N 1
ATOM 873 C CA . TRP A 1 108 ? -0.374 6.411 -4.637 1.00 87.56 108 TRP A CA 1
ATOM 874 C C . TRP A 1 108 ? 0.121 7.698 -5.293 1.00 87.56 108 TRP A C 1
ATOM 876 O O . TRP A 1 108 ? -0.683 8.536 -5.705 1.00 87.56 108 TRP A O 1
ATOM 886 N N . SER A 1 109 ? 1.436 7.839 -5.423 1.00 86.81 109 SER A N 1
ATOM 887 C CA . SER A 1 109 ? 2.067 8.923 -6.166 1.00 86.81 109 SER A CA 1
ATOM 888 C C . SER A 1 109 ? 3.139 8.373 -7.095 1.00 86.81 109 SER A C 1
ATOM 890 O O . SER A 1 109 ? 4.033 7.663 -6.652 1.00 86.81 109 SER A O 1
ATOM 892 N N . PHE A 1 110 ? 3.075 8.750 -8.370 1.00 80.81 110 PHE A N 1
ATOM 893 C CA . PHE A 1 110 ? 4.094 8.451 -9.383 1.00 80.81 110 PHE A CA 1
ATOM 894 C C . PHE A 1 110 ? 5.063 9.626 -9.603 1.00 80.81 110 PHE A C 1
ATOM 896 O O . PHE A 1 110 ? 5.910 9.593 -10.491 1.00 80.81 110 PHE A O 1
ATOM 903 N N . CYS A 1 111 ? 4.906 10.729 -8.870 1.00 78.69 111 CYS A N 1
ATOM 904 C CA . CYS A 1 111 ? 5.681 11.957 -9.069 1.00 78.69 111 CYS A CA 1
ATOM 905 C C . CYS A 1 111 ? 6.471 12.367 -7.819 1.00 78.69 111 CYS A C 1
ATOM 907 O O . CYS A 1 111 ? 6.837 13.532 -7.669 1.00 78.69 111 CYS A O 1
ATOM 909 N N . GLY A 1 112 ? 6.767 11.406 -6.938 1.00 75.75 112 GLY A N 1
ATOM 910 C CA . GLY A 1 112 ? 7.498 11.636 -5.694 1.00 75.75 112 GLY A CA 1
ATOM 911 C C . GLY A 1 112 ? 6.609 11.726 -4.452 1.00 75.75 112 GLY A C 1
ATOM 912 O O . GLY A 1 112 ? 5.383 11.634 -4.516 1.00 75.75 112 GLY A O 1
ATOM 913 N N . SER A 1 113 ? 7.237 11.923 -3.293 1.00 73.69 113 SER A N 1
ATOM 914 C CA . SER A 1 113 ? 6.586 11.943 -1.977 1.00 73.69 113 SER A CA 1
ATOM 915 C C . SER A 1 113 ? 5.863 13.258 -1.648 1.00 73.69 113 SER A C 1
ATOM 917 O O . SER A 1 113 ? 5.726 13.577 -0.472 1.00 73.69 113 SER A O 1
ATOM 919 N N . SER A 1 114 ? 5.466 14.062 -2.642 1.00 62.72 114 SER A N 1
ATOM 920 C CA . SER A 1 114 ? 5.004 15.459 -2.500 1.00 62.72 114 SER A CA 1
ATOM 921 C C . SER A 1 114 ? 3.622 15.619 -1.850 1.00 62.72 114 SER A C 1
ATOM 923 O O . SER A 1 114 ? 2.847 16.512 -2.188 1.00 62.72 114 SER A O 1
ATOM 925 N N . GLN A 1 115 ? 3.306 14.759 -0.893 1.00 70.06 115 GLN A N 1
ATOM 926 C CA . GLN A 1 115 ? 2.144 14.890 -0.042 1.00 70.06 115 GLN A CA 1
ATOM 927 C C . GLN A 1 115 ? 2.494 15.858 1.087 1.00 70.06 115 GLN A C 1
ATOM 929 O O . GLN A 1 115 ? 3.569 15.772 1.676 1.00 70.06 115 GLN A O 1
ATOM 934 N N . GLY A 1 116 ? 1.622 16.841 1.317 1.00 68.81 116 GLY A N 1
ATOM 935 C CA . GLY A 1 116 ? 1.837 17.895 2.310 1.00 68.81 116 GLY A CA 1
ATOM 936 C C . GLY A 1 116 ? 1.933 17.371 3.748 1.00 68.81 116 GLY A C 1
ATOM 937 O O . GLY A 1 116 ? 2.018 16.171 4.004 1.00 68.81 116 GLY A O 1
ATOM 938 N N . GLU A 1 117 ? 1.893 18.284 4.717 1.00 76.38 117 GLU A N 1
ATOM 939 C CA . GLU A 1 117 ? 2.003 17.931 6.136 1.00 76.38 117 GLU A CA 1
ATOM 940 C C . GLU A 1 117 ? 1.010 16.830 6.559 1.00 76.38 117 GLU A C 1
ATOM 942 O O . GLU A 1 117 ? -0.166 16.831 6.185 1.00 76.38 117 GLU A O 1
ATOM 947 N N . GLY A 1 118 ? 1.501 15.879 7.360 1.00 81.25 118 GLY A N 1
ATOM 948 C CA . GLY A 1 118 ? 0.700 14.791 7.927 1.00 81.25 118 GLY A CA 1
ATOM 949 C C . GLY A 1 118 ? 0.677 13.490 7.121 1.00 81.25 118 GLY A C 1
ATOM 950 O O . GLY A 1 118 ? 0.065 12.530 7.587 1.00 81.25 118 GLY A O 1
ATOM 951 N N . TRP A 1 119 ? 1.344 13.426 5.966 1.00 87.38 119 TRP A N 1
ATOM 952 C CA . TRP A 1 119 ? 1.533 12.185 5.212 1.00 87.38 119 TRP A CA 1
ATOM 953 C C . TRP A 1 119 ? 2.898 11.556 5.494 1.00 87.38 119 TRP A C 1
ATOM 955 O O . TRP A 1 119 ? 3.932 12.219 5.461 1.00 87.38 119 TRP A O 1
ATOM 965 N N . SER A 1 120 ? 2.898 10.251 5.732 1.00 87.62 120 SER A N 1
ATOM 966 C CA . SER A 1 120 ? 4.088 9.404 5.704 1.00 87.62 120 SER A CA 1
ATOM 967 C C . SER A 1 120 ? 4.144 8.702 4.355 1.00 87.62 120 SER A C 1
ATOM 969 O O . SER A 1 120 ? 3.110 8.278 3.851 1.00 87.62 120 SER A O 1
ATOM 971 N N . CYS A 1 121 ? 5.324 8.586 3.753 1.00 87.25 121 CYS A N 1
ATOM 972 C CA . CYS A 1 121 ? 5.482 7.977 2.436 1.00 87.25 121 CYS A CA 1
ATOM 973 C C . CYS A 1 121 ? 6.645 6.992 2.433 1.00 87.25 121 CYS A C 1
ATOM 975 O O . CYS A 1 121 ? 7.708 7.283 2.979 1.00 87.25 121 CYS A O 1
ATOM 977 N N . ILE A 1 122 ? 6.459 5.870 1.744 1.00 86.25 122 ILE A N 1
ATOM 978 C CA . ILE A 1 122 ? 7.541 4.962 1.369 1.00 86.25 122 ILE A CA 1
ATOM 979 C C . ILE A 1 122 ? 7.702 4.936 -0.135 1.00 86.25 122 ILE A C 1
ATOM 981 O O . ILE A 1 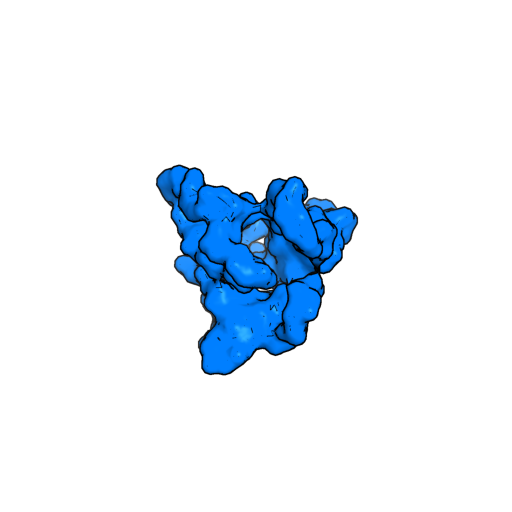122 ? 6.721 4.997 -0.874 1.00 86.25 122 ILE A O 1
ATOM 985 N N . GLN A 1 123 ? 8.948 4.814 -0.573 1.00 84.75 123 GLN A N 1
ATOM 986 C CA . GLN A 1 123 ? 9.253 4.526 -1.961 1.00 84.75 123 GLN A CA 1
ATOM 987 C C . GLN A 1 123 ? 8.884 3.071 -2.263 1.00 84.75 123 GLN A C 1
ATOM 989 O O . GLN A 1 123 ? 9.197 2.168 -1.48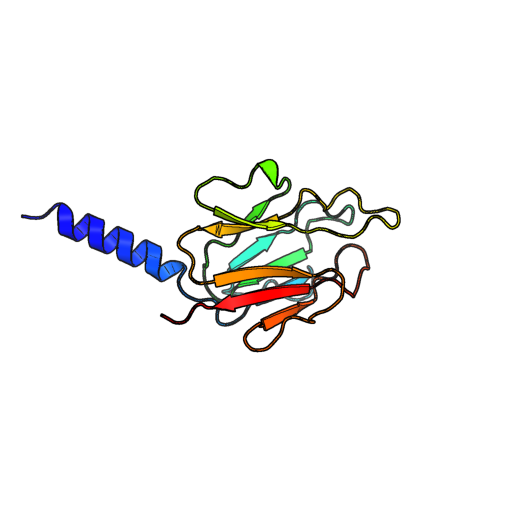5 1.00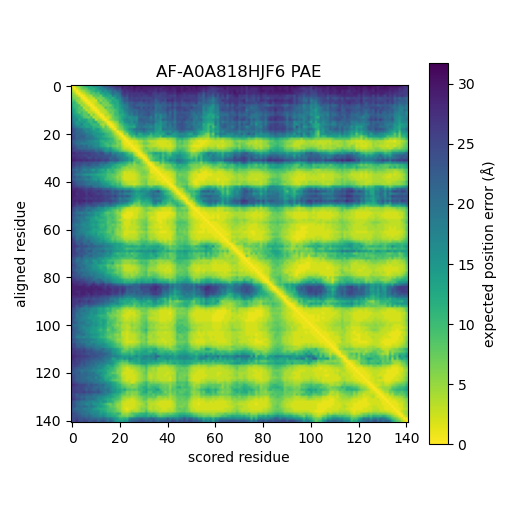 84.75 123 GLN A O 1
ATOM 994 N N . VAL A 1 124 ? 8.225 2.849 -3.395 1.00 82.31 124 VAL A N 1
ATOM 995 C CA . VAL A 1 124 ? 7.831 1.525 -3.881 1.00 82.31 124 VAL A CA 1
ATOM 996 C C . VAL A 1 124 ? 8.443 1.347 -5.272 1.00 82.31 124 VAL A C 1
ATOM 998 O O . VAL A 1 124 ? 7.821 1.734 -6.261 1.00 82.31 124 VAL A O 1
ATOM 1001 N N . PRO A 1 125 ? 9.679 0.826 -5.370 1.00 75.62 125 PRO A N 1
ATOM 1002 C CA . PRO A 1 125 ? 10.385 0.694 -6.637 1.00 75.62 125 PRO A CA 1
ATOM 1003 C C . PRO A 1 125 ? 9.808 -0.458 -7.473 1.00 75.62 125 PRO A C 1
ATOM 1005 O O . PRO A 1 125 ? 10.296 -1.589 -7.440 1.00 75.62 125 PRO A O 1
ATOM 1008 N N . LEU A 1 126 ? 8.736 -0.170 -8.209 1.00 74.31 126 LEU A N 1
ATOM 1009 C CA . LEU A 1 126 ? 8.136 -1.086 -9.181 1.00 74.31 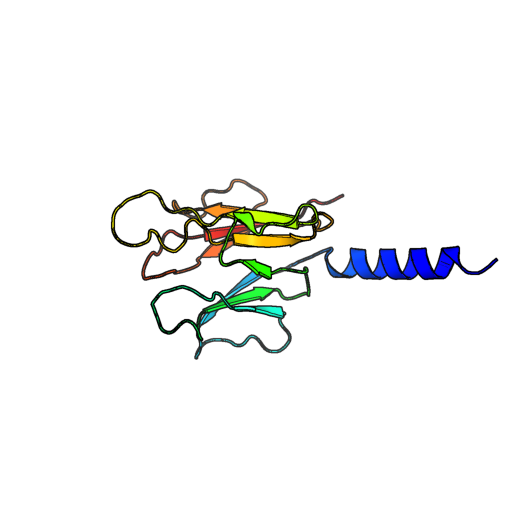126 LEU A CA 1
ATOM 1010 C C . LEU A 1 126 ? 8.907 -0.993 -10.497 1.00 74.31 126 LEU A C 1
ATOM 1012 O O . LEU A 1 126 ? 9.161 0.109 -10.964 1.00 74.31 126 LEU A O 1
ATOM 1016 N N . ASP A 1 127 ? 9.303 -2.128 -11.072 1.00 69.00 127 ASP A N 1
ATOM 1017 C CA . ASP A 1 127 ? 9.873 -2.262 -12.426 1.00 69.00 127 ASP A CA 1
ATOM 1018 C C . ASP A 1 127 ? 10.973 -1.249 -12.807 1.00 69.00 127 ASP A C 1
ATOM 1020 O O . ASP A 1 127 ? 11.115 -0.857 -13.963 1.00 69.00 127 ASP A O 1
ATOM 1024 N N . GLY A 1 128 ? 11.782 -0.829 -11.829 1.00 64.88 128 GLY A N 1
ATOM 1025 C CA . GLY A 1 128 ? 12.878 0.126 -12.025 1.00 64.88 128 GLY A CA 1
ATOM 1026 C C . GLY A 1 128 ? 12.484 1.606 -11.929 1.00 64.88 128 GLY A C 1
ATOM 1027 O O . GLY A 1 128 ? 13.364 2.466 -11.997 1.00 64.88 128 GLY A O 1
ATOM 1028 N N . PHE A 1 129 ? 11.206 1.924 -11.710 1.00 70.50 129 PHE A N 1
ATOM 1029 C CA . PHE A 1 129 ? 10.739 3.281 -11.430 1.00 70.50 129 PHE A CA 1
ATOM 1030 C C . PHE A 1 129 ? 11.070 3.683 -9.992 1.00 70.50 129 PHE A C 1
ATOM 1032 O O . PHE A 1 129 ? 10.718 3.001 -9.033 1.00 70.50 129 PHE A O 1
ATOM 1039 N N . THR A 1 130 ? 11.746 4.819 -9.824 1.00 75.56 130 THR A N 1
ATOM 1040 C CA . THR A 1 130 ? 12.219 5.310 -8.515 1.00 75.56 130 THR A CA 1
ATOM 1041 C C . THR A 1 130 ? 11.380 6.464 -7.963 1.00 75.56 130 THR A C 1
ATOM 1043 O O . THR A 1 130 ? 11.624 6.950 -6.863 1.00 75.56 130 THR A O 1
ATOM 1046 N N . ASN A 1 131 ? 10.363 6.906 -8.691 1.00 80.12 131 ASN A N 1
ATOM 1047 C CA . ASN A 1 131 ? 9.485 8.029 -8.354 1.00 80.12 131 ASN A CA 1
ATOM 1048 C C . ASN A 1 131 ? 8.118 7.599 -7.802 1.00 80.12 131 ASN A C 1
ATOM 1050 O O . ASN A 1 131 ? 7.246 8.446 -7.596 1.00 80.12 131 ASN A O 1
ATOM 1054 N N . ASN A 1 132 ? 7.953 6.305 -7.545 1.00 84.25 132 ASN A N 1
ATOM 1055 C CA . ASN A 1 132 ? 6.737 5.711 -7.021 1.00 84.25 132 ASN A CA 1
ATOM 1056 C C . ASN A 1 132 ? 6.734 5.700 -5.498 1.00 84.25 132 ASN A C 1
ATOM 1058 O O . ASN A 1 132 ? 7.677 5.219 -4.866 1.00 84.25 132 ASN A O 1
ATOM 1062 N N . PHE A 1 133 ? 5.657 6.214 -4.916 1.00 88.25 133 PHE A N 1
ATOM 1063 C CA . PHE A 1 133 ? 5.471 6.306 -3.480 1.00 88.25 133 PHE A CA 1
ATOM 1064 C C . PHE A 1 133 ? 4.071 5.853 -3.079 1.00 88.25 133 PHE A C 1
ATOM 1066 O O . PHE A 1 133 ? 3.069 6.284 -3.653 1.00 88.25 133 PHE A O 1
ATOM 1073 N N . LEU A 1 134 ? 4.013 5.032 -2.032 1.00 89.06 134 LEU A N 1
ATOM 1074 C CA . LEU A 1 134 ? 2.793 4.782 -1.278 1.00 89.06 134 LEU A CA 1
ATOM 1075 C C . LEU A 1 134 ? 2.818 5.695 -0.057 1.00 89.06 134 LEU A C 1
ATOM 1077 O O . LEU A 1 134 ? 3.701 5.577 0.794 1.00 89.06 134 LEU A O 1
ATOM 1081 N N . CYS A 1 135 ? 1.852 6.602 0.015 1.00 89.94 135 CYS A N 1
ATOM 1082 C CA . CYS A 1 135 ? 1.707 7.516 1.132 1.00 89.94 135 CYS A CA 1
ATOM 1083 C C . CYS A 1 135 ? 0.473 7.163 1.949 1.00 89.94 135 CYS A C 1
ATOM 1085 O O . CYS A 1 135 ? -0.560 6.768 1.404 1.00 89.94 135 CYS A O 1
ATOM 1087 N N . TRP A 1 136 ? 0.570 7.337 3.259 1.00 89.69 136 TRP A N 1
ATOM 1088 C CA . TRP A 1 136 ? -0.531 7.140 4.178 1.00 89.69 136 TRP A CA 1
ATOM 1089 C C . TRP A 1 136 ? -0.564 8.221 5.248 1.00 89.69 136 TRP A C 1
ATOM 1091 O O . TRP A 1 136 ? 0.447 8.830 5.594 1.00 89.69 136 TRP A O 1
ATOM 1101 N N . ARG A 1 137 ? -1.752 8.444 5.794 1.00 87.88 137 ARG A N 1
ATOM 1102 C CA . ARG A 1 137 ? -1.946 9.235 7.004 1.00 87.88 137 ARG A CA 1
ATOM 1103 C C . ARG A 1 137 ? -3.009 8.598 7.864 1.00 87.88 137 ARG A C 1
ATOM 1105 O O . ARG A 1 137 ? -3.886 7.888 7.371 1.00 87.88 137 ARG A O 1
ATOM 1112 N N . GLN A 1 138 ? -2.954 8.896 9.149 1.00 84.44 138 GLN A N 1
ATOM 1113 C CA . GLN A 1 138 ? -3.969 8.454 10.079 1.00 84.44 138 GLN A CA 1
ATOM 1114 C C . GLN A 1 138 ? -4.902 9.605 10.436 1.00 84.44 138 GLN A C 1
ATOM 1116 O O . GLN A 1 138 ? -4.460 10.679 10.845 1.00 84.44 138 GLN A O 1
ATOM 1121 N N . HIS A 1 139 ? -6.203 9.358 10.324 1.00 72.75 139 HIS A N 1
ATOM 1122 C CA . HIS A 1 139 ? -7.212 10.255 10.868 1.00 72.75 139 HIS A CA 1
ATOM 1123 C C . HIS A 1 139 ? -7.180 10.122 12.391 1.00 72.75 139 HIS A C 1
ATOM 1125 O O . HIS A 1 139 ? -7.563 9.086 12.942 1.00 72.75 139 HIS A O 1
ATOM 1131 N N . ARG A 1 140 ? -6.663 11.149 13.071 1.00 58.91 140 ARG A N 1
ATOM 1132 C CA . ARG A 1 140 ? -6.841 11.287 14.518 1.00 58.91 140 ARG A CA 1
ATOM 1133 C C . ARG A 1 140 ? -8.292 11.708 14.746 1.00 58.91 140 ARG A C 1
ATOM 1135 O O . ARG A 1 140 ? -8.714 12.720 14.191 1.00 58.91 140 ARG A O 1
ATOM 1142 N N . LEU A 1 141 ? -9.041 10.881 15.473 1.00 51.00 141 LEU A N 1
ATOM 1143 C CA . LEU A 1 141 ? -10.340 11.268 16.026 1.00 51.00 141 LEU A CA 1
ATOM 1144 C C . LEU A 1 141 ? -10.144 12.330 17.111 1.00 51.00 141 LEU A C 1
ATOM 1146 O O . LEU A 1 141 ? -9.113 12.239 17.819 1.00 51.00 141 LEU A O 1
#

Secondary structure (DSSP, 8-state):
--SHHHHHHHHHHHHHHTS--S-EEEEETTB---TTSEEEE-TT-SS-SSSEEEEESS----EEES-GGG--TTEEEEE----SSSS-TTSTT-EEEEETT-SEEEEEESS-S---TT-EEEE---TT-SS-EEEEEE---

Solvent-accessible surface area (backbone atoms only — not comparable to full-atom values): 8180 Å² total; per-residue (Å²): 138,76,68,67,63,58,52,52,49,51,52,50,56,57,53,60,46,23,53,55,66,95,48,70,43,67,32,40,71,94,51,59,85,53,85,88,42,43,68,34,61,51,65,68,64,86,56,84,43,87,32,42,30,47,31,22,68,36,62,37,60,66,39,66,36,79,38,50,88,69,61,49,96,65,41,46,67,24,55,36,60,70,82,96,72,80,91,70,82,76,40,59,35,21,24,47,31,29,44,57,86,33,36,61,47,60,44,57,32,60,83,35,75,83,61,62,93,77,53,49,65,35,68,46,71,54,91,82,42,82,37,27,19,49,31,36,32,70,66,79,128

pLDDT: mean 71.65, std 15.49, range [42.81, 90.38]